Protein AF-A0A6V7HKG0-F1 (afdb_monomer_lite)

pLDDT: mean 72.94, std 8.59, range [35.38, 83.38]

Foldseek 3Di:
DPQLQVVLLVLVVVLVVQVVCCCVPAVVVVHPPCVRNVVSCVSNVVLCVVVVVLVVVLVVLCVVCCVPAVVVVHDDCVVSVVSVVVSVSSRD

InterPro domains:
  IPR007918 Mitochondrial distribution/morphology family 35/apoptosis [PF05254] (2-49)
  IPR007918 Mitochondrial distribution/morphology family 35/apoptosis [PF05254] (50-91)
  IPR007918 Mitochondrial distribution/morphology family 35/apoptosis [PTHR46403] (1-49)

Secondary structure (DSSP, 8-state):
---HHHHHHHHHHHHHHHHHHHHHHTGGGT---GGGTHHHHHHHHHHHHHTHHHHHHHHHHHHHHHHHTGGGT----HHHHHHHHHHHHHH-

Structure (mmCIF, N/CA/C/O backbone):
data_AF-A0A6V7HKG0-F1
#
_entry.id   AF-A0A6V7HKG0-F1
#
loop_
_atom_site.group_PDB
_atom_site.id
_atom_site.type_symbol
_atom_site.label_atom_id
_atom_site.label_alt_id
_atom_site.label_comp_id
_atom_site.label_asym_id
_atom_site.label_entity_id
_atom_site.label_seq_id
_atom_site.pdbx_PDB_ins_code
_atom_site.Cartn_x
_atom_site.Cartn_y
_atom_site.Cartn_z
_atom_site.occupancy
_atom_site.B_iso_or_equiv
_atom_site.auth_seq_id
_atom_site.auth_comp_id
_atom_site.auth_asym_id
_atom_site.auth_atom_id
_atom_site.pdbx_PDB_model_num
ATOM 1 N N . MET A 1 1 ? 22.352 -0.191 14.920 1.00 35.38 1 MET A N 1
ATOM 2 C CA . MET A 1 1 ? 21.788 0.422 13.701 1.00 35.38 1 MET A CA 1
ATOM 3 C C . MET A 1 1 ? 20.360 -0.072 13.616 1.00 35.38 1 MET A C 1
ATOM 5 O O . MET A 1 1 ? 20.181 -1.242 13.333 1.00 35.38 1 MET A O 1
ATOM 9 N N . ASN A 1 2 ? 19.377 0.742 14.005 1.00 38.75 2 ASN A N 1
ATOM 10 C CA . ASN A 1 2 ? 17.975 0.330 13.923 1.00 38.75 2 ASN A CA 1
ATOM 11 C C . ASN A 1 2 ? 17.505 0.627 12.507 1.00 38.75 2 ASN A C 1
ATOM 13 O O . ASN A 1 2 ? 17.364 1.793 12.130 1.00 38.75 2 ASN A O 1
ATOM 17 N N . SER A 1 3 ? 17.378 -0.425 11.709 1.00 45.62 3 SER A N 1
ATOM 18 C CA . SER A 1 3 ? 16.896 -0.333 10.343 1.00 45.62 3 SER A CA 1
ATOM 19 C C . SER A 1 3 ? 15.478 0.218 10.380 1.00 45.62 3 SER A C 1
ATOM 21 O O . SER A 1 3 ? 14.586 -0.383 10.968 1.00 45.62 3 SER A O 1
ATOM 23 N N . ILE A 1 4 ? 15.275 1.384 9.767 1.00 56.50 4 ILE A N 1
ATOM 24 C CA . ILE A 1 4 ? 13.945 1.983 9.580 1.00 56.50 4 ILE A CA 1
ATOM 25 C C . ILE A 1 4 ? 12.994 0.929 8.979 1.00 56.50 4 ILE A C 1
ATOM 27 O O . ILE A 1 4 ? 11.872 0.784 9.451 1.00 56.50 4 ILE A O 1
ATOM 31 N N . ALA A 1 5 ? 13.527 0.111 8.067 1.00 57.72 5 ALA A N 1
ATOM 32 C CA . ALA A 1 5 ? 12.964 -1.130 7.544 1.00 57.72 5 ALA A CA 1
ATOM 33 C C . ALA A 1 5 ? 12.324 -2.055 8.606 1.00 57.72 5 ALA A C 1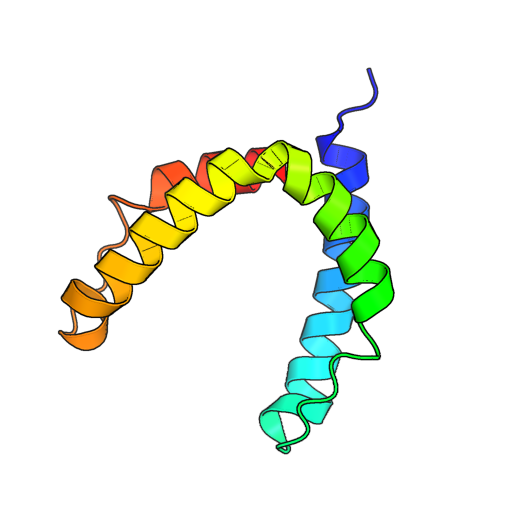
ATOM 35 O O . ALA A 1 5 ? 11.145 -2.371 8.501 1.00 57.72 5 ALA A O 1
ATOM 36 N N . GLU A 1 6 ? 13.011 -2.410 9.701 1.00 63.38 6 GLU A N 1
ATOM 37 C CA . GLU A 1 6 ? 12.457 -3.314 10.729 1.00 63.38 6 GLU A CA 1
ATOM 38 C C . GLU A 1 6 ? 11.225 -2.729 11.434 1.00 63.38 6 GLU A C 1
ATOM 40 O O . GLU A 1 6 ? 10.223 -3.421 11.640 1.00 63.38 6 GLU A O 1
ATOM 45 N N . THR A 1 7 ? 11.268 -1.437 11.766 1.00 66.25 7 THR A N 1
ATOM 46 C CA . THR A 1 7 ? 10.142 -0.734 12.398 1.00 66.25 7 THR A CA 1
ATOM 47 C C . THR A 1 7 ? 8.943 -0.663 11.452 1.00 66.25 7 THR A C 1
ATOM 49 O O . THR A 1 7 ? 7.797 -0.847 11.864 1.00 66.25 7 THR A O 1
ATOM 52 N N . CYS A 1 8 ? 9.194 -0.434 10.165 1.00 73.44 8 CYS A N 1
ATOM 53 C CA . CYS A 1 8 ? 8.156 -0.336 9.146 1.00 73.44 8 CYS A CA 1
ATOM 54 C C . CYS A 1 8 ? 7.583 -1.693 8.747 1.00 73.44 8 CYS A C 1
ATOM 56 O O . CYS A 1 8 ? 6.376 -1.793 8.533 1.00 73.44 8 CYS A O 1
ATOM 58 N N . ASN A 1 9 ? 8.405 -2.741 8.730 1.00 72.56 9 ASN A N 1
ATOM 59 C CA . ASN A 1 9 ? 7.991 -4.115 8.476 1.00 72.56 9 ASN A CA 1
ATOM 60 C C . ASN A 1 9 ? 7.037 -4.610 9.568 1.00 72.56 9 ASN A C 1
ATOM 62 O O . ASN A 1 9 ? 5.999 -5.206 9.270 1.00 72.56 9 ASN A O 1
ATOM 66 N N . ASN A 1 10 ? 7.334 -4.298 10.833 1.00 78.06 10 ASN A N 1
ATOM 67 C CA . ASN A 1 10 ? 6.459 -4.646 11.948 1.00 78.06 10 ASN A CA 1
ATOM 68 C C . ASN A 1 10 ? 5.085 -3.960 11.827 1.00 78.06 10 ASN A C 1
ATOM 70 O O . ASN A 1 10 ? 4.056 -4.635 11.848 1.00 78.06 10 ASN A O 1
ATOM 74 N N . LEU A 1 11 ? 5.069 -2.646 11.565 1.00 79.25 11 LEU A N 1
ATOM 75 C CA . LEU A 1 11 ? 3.836 -1.882 11.329 1.00 79.25 11 LEU A CA 1
ATOM 76 C C . LEU A 1 11 ? 3.075 -2.360 10.084 1.00 79.25 11 LEU A C 1
ATOM 78 O O . LEU A 1 11 ? 1.843 -2.410 10.088 1.00 79.25 11 LEU A O 1
ATOM 82 N N . LYS A 1 12 ? 3.795 -2.748 9.023 1.00 76.12 12 LYS A N 1
ATOM 83 C CA . LYS A 1 12 ? 3.205 -3.336 7.820 1.00 76.12 12 LYS A CA 1
ATOM 84 C C . LYS A 1 12 ? 2.522 -4.652 8.144 1.00 76.12 12 LYS A C 1
ATOM 86 O O . LYS A 1 12 ? 1.398 -4.831 7.703 1.00 76.12 12 LYS A O 1
ATOM 91 N N . ARG A 1 13 ? 3.160 -5.563 8.883 1.00 79.25 13 ARG A N 1
ATOM 92 C CA . ARG A 1 13 ? 2.571 -6.862 9.257 1.00 79.25 13 ARG A CA 1
ATOM 93 C C . ARG A 1 13 ? 1.257 -6.698 10.013 1.00 79.25 13 ARG A C 1
ATOM 95 O O . ARG A 1 13 ? 0.284 -7.361 9.661 1.00 79.25 13 ARG A O 1
ATOM 102 N N . GLU A 1 14 ? 1.233 -5.799 10.990 1.00 82.81 14 GLU A N 1
ATOM 103 C CA . GLU A 1 14 ? 0.033 -5.469 11.769 1.00 82.81 14 GLU A CA 1
ATOM 104 C C . GLU A 1 14 ? -1.087 -4.935 10.855 1.00 82.81 14 GLU A C 1
ATOM 106 O O . GLU A 1 14 ? -2.228 -5.402 10.903 1.00 82.81 14 GLU A O 1
ATOM 111 N N . TYR A 1 15 ? -0.750 -4.014 9.944 1.00 82.06 15 TYR A N 1
ATOM 112 C CA . TYR A 1 15 ? -1.697 -3.480 8.963 1.00 82.06 15 TYR A CA 1
ATOM 113 C C . TYR A 1 15 ? -2.183 -4.537 7.955 1.00 82.06 15 TYR A C 1
ATOM 115 O O . TYR A 1 15 ? -3.379 -4.621 7.703 1.00 82.06 15 TYR A O 1
ATOM 123 N N . ASP A 1 16 ? -1.293 -5.361 7.395 1.00 78.75 16 ASP A N 1
ATOM 124 C CA . ASP A 1 16 ? -1.604 -6.401 6.400 1.00 78.75 16 ASP A CA 1
ATOM 125 C C . ASP A 1 16 ? -2.545 -7.462 6.997 1.00 78.75 16 ASP A C 1
ATOM 127 O O . ASP A 1 16 ? -3.470 -7.929 6.330 1.00 78.75 16 ASP A O 1
ATOM 131 N N . GLY A 1 17 ? -2.342 -7.817 8.273 1.00 82.19 17 GLY A N 1
ATOM 132 C CA . GLY A 1 17 ? -3.235 -8.698 9.025 1.00 82.19 17 GLY A CA 1
ATOM 133 C C . GLY A 1 17 ? -4.634 -8.102 9.184 1.00 82.19 17 GLY A C 1
ATOM 134 O O . GLY A 1 17 ? -5.62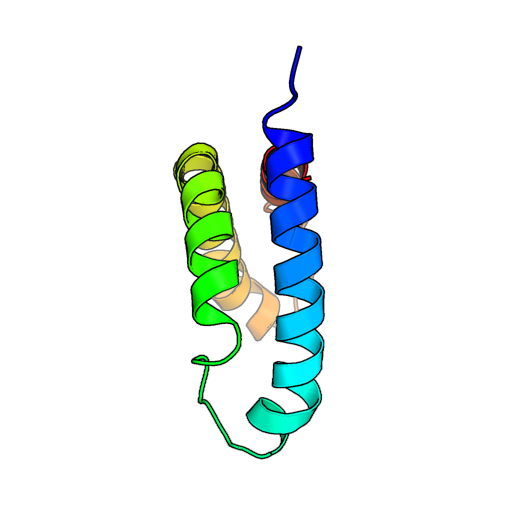4 -8.764 8.866 1.00 82.19 17 GLY A O 1
ATOM 135 N N . CYS A 1 18 ? -4.715 -6.834 9.595 1.00 83.31 18 CYS A N 1
ATOM 136 C CA . CYS A 1 18 ? -5.981 -6.110 9.715 1.00 83.31 18 CYS A CA 1
ATOM 137 C C . CYS A 1 18 ? -6.693 -5.969 8.359 1.00 83.31 18 CYS A C 1
ATOM 139 O O . CYS A 1 18 ? -7.878 -6.278 8.241 1.00 83.31 18 CYS A O 1
ATOM 141 N N . PHE A 1 19 ? -5.960 -5.577 7.313 1.00 78.75 19 PHE A N 1
ATOM 142 C CA . PHE A 1 19 ? -6.491 -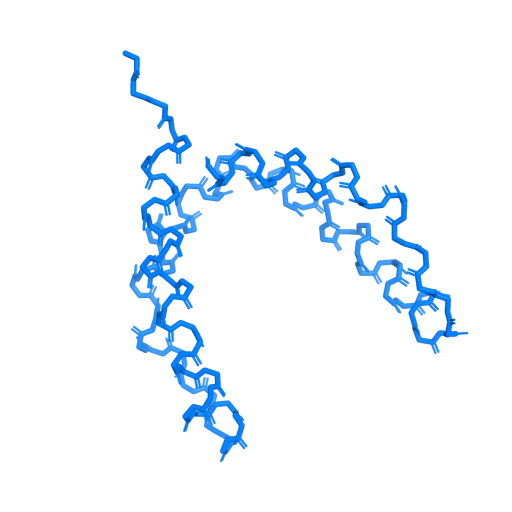5.366 5.969 1.00 78.75 19 PHE A CA 1
ATOM 143 C C . PHE A 1 19 ? -7.037 -6.654 5.357 1.00 78.75 19 PHE A C 1
ATOM 145 O O . PHE A 1 19 ? -8.109 -6.627 4.767 1.00 78.75 19 PHE A O 1
ATOM 152 N N . LYS A 1 20 ? -6.360 -7.798 5.515 1.00 79.31 20 LYS A N 1
ATOM 153 C CA . LYS A 1 20 ? -6.864 -9.095 5.020 1.00 79.31 20 LYS A CA 1
ATOM 154 C C . LYS A 1 20 ? -8.190 -9.482 5.663 1.00 79.31 20 LYS A C 1
ATOM 156 O O . LYS A 1 20 ? -9.084 -9.988 4.980 1.00 79.31 20 LYS A O 1
ATOM 161 N N . L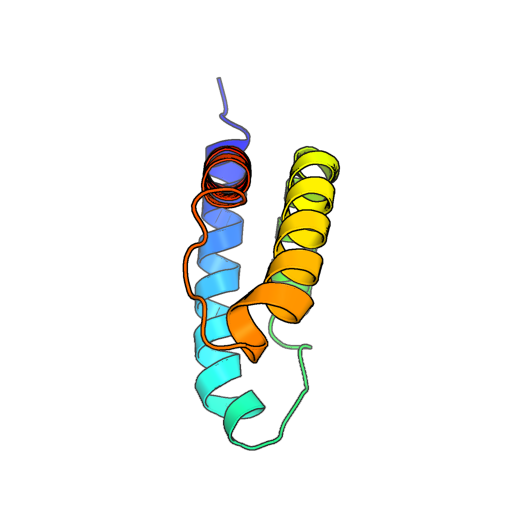EU A 1 21 ? -8.307 -9.241 6.966 1.00 82.44 21 LEU A N 1
ATOM 162 C CA . LEU A 1 21 ? -9.508 -9.548 7.729 1.00 82.44 21 LEU A CA 1
ATOM 163 C C . LEU A 1 21 ? -10.648 -8.611 7.318 1.00 82.44 21 LEU A C 1
ATOM 165 O O . LEU A 1 21 ? -11.721 -9.080 6.954 1.00 82.44 21 LEU A O 1
ATOM 169 N N . TRP A 1 22 ? -10.376 -7.309 7.236 1.00 82.44 22 TRP A N 1
ATOM 170 C CA . TRP A 1 22 ? -11.313 -6.311 6.723 1.00 82.44 22 TRP A CA 1
ATOM 171 C C . TRP A 1 22 ? -11.750 -6.592 5.277 1.00 82.44 22 TRP A C 1
ATOM 173 O O . TRP A 1 22 ? -12.939 -6.578 4.973 1.00 82.44 22 TRP A O 1
ATOM 183 N N . PHE A 1 23 ? -10.816 -6.917 4.386 1.00 73.38 23 PHE A N 1
ATOM 184 C CA . PHE A 1 23 ? -11.104 -7.203 2.983 1.00 73.38 23 PHE A CA 1
ATOM 185 C C . PHE A 1 23 ? -12.060 -8.394 2.851 1.00 73.38 23 PHE A C 1
ATOM 187 O O . PHE A 1 23 ? -13.048 -8.327 2.122 1.00 73.38 23 PHE A O 1
ATOM 194 N N . SER A 1 24 ? -11.809 -9.456 3.619 1.00 79.75 24 SER A N 1
ATOM 195 C CA . SER A 1 24 ? -12.619 -10.677 3.591 1.00 79.75 24 SER A CA 1
ATOM 196 C C . SER A 1 24 ? -13.993 -10.493 4.245 1.00 79.75 24 SER A C 1
ATOM 198 O O . SER A 1 24 ? -14.993 -11.025 3.765 1.00 79.75 24 SER A O 1
ATOM 200 N N . GLU A 1 25 ? -14.058 -9.746 5.347 1.00 79.88 25 GLU A N 1
ATOM 201 C CA . GLU A 1 25 ? -15.250 -9.655 6.197 1.00 79.88 25 GLU A CA 1
ATOM 202 C C . GLU A 1 25 ? -16.152 -8.460 5.887 1.00 79.88 25 GLU A C 1
ATOM 204 O O . GLU A 1 25 ? -17.349 -8.530 6.173 1.00 79.88 25 GLU A O 1
ATOM 209 N N . LYS A 1 26 ? -15.596 -7.373 5.346 1.00 76.12 26 LYS A N 1
ATOM 210 C CA . LYS A 1 26 ? -16.270 -6.084 5.143 1.00 76.12 26 LYS A CA 1
ATOM 211 C C . LYS A 1 26 ? -16.363 -5.739 3.666 1.00 76.12 26 LYS A C 1
ATOM 213 O O . LYS A 1 26 ? -17.466 -5.726 3.122 1.00 76.12 26 LYS A O 1
ATOM 218 N N . PHE A 1 27 ? -15.218 -5.575 3.001 1.00 71.25 27 PHE A N 1
ATOM 219 C CA . PHE A 1 27 ? -15.159 -5.116 1.611 1.00 71.25 27 PHE A CA 1
ATOM 220 C C . PHE A 1 27 ? -15.925 -6.046 0.661 1.00 71.25 27 PHE A C 1
ATOM 222 O O . PHE A 1 27 ? -16.779 -5.591 -0.097 1.00 71.25 27 PHE A O 1
ATOM 229 N N . LEU A 1 28 ? -15.707 -7.364 0.764 1.00 76.38 28 LEU A N 1
ATOM 230 C CA . LEU A 1 28 ? -16.453 -8.356 -0.024 1.00 76.38 28 LEU A CA 1
ATOM 231 C C . LEU A 1 28 ? -17.956 -8.401 0.298 1.00 76.38 28 LEU A C 1
ATOM 233 O O . LEU A 1 28 ? -18.741 -8.858 -0.530 1.00 76.38 28 LEU A O 1
ATOM 237 N N . LYS A 1 29 ? -18.370 -7.923 1.476 1.00 82.25 29 LYS A N 1
ATOM 238 C CA . LYS A 1 29 ? -19.778 -7.835 1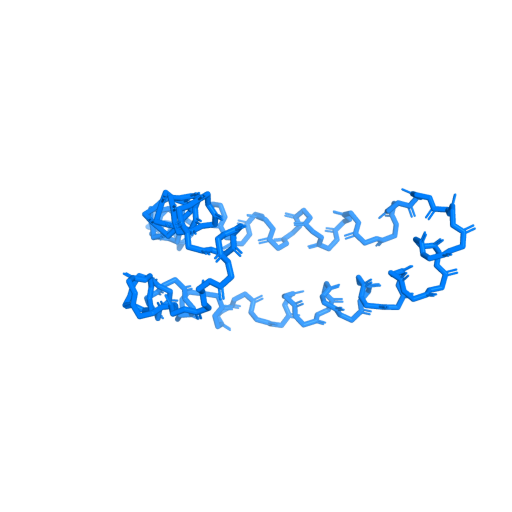.895 1.00 82.25 29 LYS A CA 1
ATOM 239 C C . LYS A 1 29 ? -20.400 -6.458 1.597 1.00 82.25 29 LYS A C 1
ATOM 241 O O . LYS A 1 29 ? -21.559 -6.242 1.936 1.00 82.25 29 LYS A O 1
ATOM 246 N N . GLY A 1 30 ? -19.659 -5.552 0.946 1.00 78.06 30 GLY A N 1
ATOM 247 C CA . GLY A 1 30 ? -20.111 -4.207 0.569 1.00 78.06 30 GLY A CA 1
ATOM 248 C C . GLY A 1 30 ? -19.924 -3.131 1.644 1.00 78.06 30 GLY A C 1
ATOM 249 O O . GLY A 1 30 ? -20.387 -2.008 1.460 1.00 78.06 30 GLY A O 1
ATOM 250 N N . ASP A 1 31 ? -19.247 -3.449 2.748 1.00 72.69 31 ASP A N 1
ATOM 251 C CA . ASP A 1 31 ? -18.966 -2.525 3.848 1.00 72.69 31 ASP A CA 1
ATOM 252 C C . ASP A 1 31 ? -17.574 -1.898 3.652 1.00 72.69 31 ASP A C 1
ATOM 254 O O . ASP A 1 31 ? -16.561 -2.598 3.633 1.00 72.69 31 ASP A O 1
ATOM 258 N N . LEU A 1 32 ? -17.522 -0.575 3.462 1.00 70.12 32 LEU A N 1
ATOM 259 C CA . LEU A 1 32 ? -16.297 0.182 3.145 1.00 70.12 32 LEU A CA 1
ATOM 260 C C . LEU A 1 32 ? -15.662 0.853 4.378 1.00 70.12 32 LEU A C 1
ATOM 262 O O . LEU A 1 32 ? -14.826 1.744 4.239 1.00 70.12 32 LEU A O 1
ATOM 266 N N . ASP A 1 33 ? -16.072 0.462 5.583 1.00 74.12 33 ASP A N 1
ATOM 267 C CA . ASP A 1 33 ? -15.633 1.099 6.824 1.00 74.12 33 ASP A CA 1
ATOM 268 C C . ASP A 1 33 ? -14.175 0.739 7.167 1.00 74.12 33 ASP A C 1
ATOM 270 O O . ASP A 1 33 ? -13.903 -0.309 7.747 1.00 74.12 33 ASP A O 1
ATOM 274 N N . ASP A 1 34 ? -13.219 1.597 6.798 1.00 66.50 34 ASP A N 1
ATOM 275 C CA . ASP A 1 34 ? -11.770 1.418 7.044 1.00 66.50 34 ASP A CA 1
ATOM 276 C C . ASP A 1 34 ? -11.343 1.736 8.500 1.00 66.50 34 ASP A C 1
ATOM 278 O O . ASP A 1 34 ? -10.180 1.583 8.890 1.00 66.50 34 ASP A O 1
ATOM 282 N N . SER A 1 35 ? -12.289 2.136 9.355 1.00 72.81 35 SER A N 1
ATOM 283 C CA . SER A 1 35 ? -12.055 2.580 10.737 1.00 72.81 35 SER A CA 1
ATOM 284 C C . SER A 1 35 ? -11.220 1.600 11.566 1.00 72.81 35 SER A C 1
ATOM 286 O O . SER A 1 35 ? -10.426 2.016 12.413 1.00 72.81 35 SER A O 1
ATOM 288 N N . MET A 1 36 ? -11.360 0.296 11.300 1.00 73.00 36 MET A N 1
ATOM 289 C CA . MET A 1 36 ? -10.647 -0.766 12.016 1.00 73.00 36 MET A CA 1
ATOM 290 C C . MET A 1 36 ? -9.129 -0.726 11.819 1.00 73.00 36 MET A C 1
ATOM 292 O O . MET A 1 36 ? -8.377 -0.962 12.766 1.00 73.00 36 MET A O 1
ATOM 296 N N . CYS A 1 37 ? -8.664 -0.402 10.612 1.00 78.31 37 CYS A N 1
ATOM 297 C CA . CYS A 1 37 ? -7.241 -0.440 10.276 1.00 78.31 37 CYS A CA 1
ATOM 298 C C . CYS A 1 37 ? -6.602 0.953 10.229 1.00 78.31 37 CYS A C 1
ATOM 300 O O . CYS A 1 37 ? -5.376 1.062 10.184 1.00 78.31 37 CYS A O 1
ATOM 302 N N . SER A 1 38 ? -7.399 2.018 10.335 1.00 74.75 38 SER A N 1
ATOM 303 C CA . SER A 1 38 ? -6.962 3.414 10.229 1.00 74.75 38 SER A CA 1
ATOM 304 C C . SER A 1 38 ? -5.832 3.823 11.192 1.00 74.75 38 SER A C 1
ATOM 306 O O . SER A 1 38 ? -4.971 4.625 10.824 1.00 74.75 38 SER A O 1
ATOM 308 N N . ASN A 1 39 ? -5.771 3.279 12.414 1.00 79.06 39 ASN A N 1
ATOM 309 C CA . ASN A 1 39 ? -4.714 3.642 13.374 1.00 79.06 39 ASN A CA 1
ATOM 310 C C . ASN A 1 39 ? -3.361 2.983 13.035 1.00 79.06 39 ASN A C 1
ATOM 312 O O . ASN A 1 39 ? -2.325 3.649 13.026 1.00 79.06 39 ASN A O 1
ATOM 316 N N . HIS A 1 40 ? -3.385 1.699 12.663 1.00 76.38 40 HIS A N 1
ATOM 317 C CA . HIS A 1 40 ? -2.217 0.970 12.154 1.00 76.38 40 HIS A CA 1
ATOM 318 C C . HIS A 1 40 ? -1.743 1.566 10.825 1.00 76.38 40 HIS A C 1
ATOM 320 O O . HIS A 1 40 ? -0.547 1.775 10.619 1.00 76.38 40 HIS A O 1
ATOM 326 N N . PHE A 1 41 ? -2.693 1.941 9.963 1.00 74.94 41 PHE A N 1
ATOM 327 C CA . PHE A 1 41 ? -2.418 2.626 8.711 1.00 74.94 41 PHE A CA 1
ATOM 328 C C . PHE A 1 41 ? -1.744 3.979 8.932 1.00 74.94 41 PHE A C 1
ATOM 330 O O . PHE A 1 41 ? -0.815 4.289 8.204 1.00 74.94 41 PHE A O 1
ATOM 337 N N . LYS A 1 42 ? -2.130 4.780 9.935 1.00 78.56 42 LYS A N 1
ATOM 338 C CA . LYS A 1 42 ? -1.464 6.066 10.227 1.00 78.56 42 LYS A CA 1
ATOM 339 C C . LYS A 1 42 ? 0.013 5.904 10.581 1.00 78.56 42 LYS A C 1
ATOM 341 O O . LYS A 1 42 ? 0.841 6.628 10.028 1.00 78.56 42 LYS A O 1
ATOM 346 N N . LEU A 1 43 ? 0.334 4.961 11.466 1.00 77.50 43 LEU A N 1
ATOM 347 C CA . LEU A 1 43 ? 1.712 4.688 11.891 1.00 77.50 43 LEU A CA 1
ATOM 348 C C . LEU A 1 43 ? 2.549 4.156 10.724 1.00 77.50 43 LEU A C 1
ATOM 350 O O . LEU A 1 43 ? 3.638 4.657 10.441 1.00 77.50 43 LEU A O 1
ATOM 354 N N . TYR A 1 44 ? 1.994 3.202 9.980 1.00 74.81 44 TYR A N 1
ATOM 355 C CA . TYR A 1 44 ? 2.598 2.694 8.755 1.00 74.81 44 TYR A CA 1
ATOM 356 C C . TYR A 1 44 ? 2.766 3.796 7.695 1.00 74.81 44 TYR A C 1
ATOM 358 O O . TYR A 1 44 ? 3.819 3.910 7.075 1.00 74.81 44 TYR A O 1
ATOM 366 N N . ASN A 1 45 ? 1.779 4.678 7.535 1.00 71.81 45 ASN A N 1
ATOM 367 C CA . ASN A 1 45 ? 1.802 5.800 6.599 1.00 71.81 45 ASN A CA 1
ATOM 368 C C . ASN A 1 45 ? 2.851 6.855 6.975 1.00 71.81 45 ASN A C 1
ATOM 370 O O . ASN A 1 45 ? 3.424 7.479 6.088 1.00 71.81 45 ASN A O 1
ATOM 374 N N . GLN A 1 46 ? 3.139 7.054 8.262 1.00 75.00 46 GLN A N 1
ATOM 375 C CA . GLN A 1 46 ? 4.260 7.894 8.693 1.00 75.00 46 GLN A CA 1
ATOM 376 C C . GLN A 1 46 ? 5.608 7.305 8.288 1.00 75.00 46 GLN A C 1
ATOM 378 O O . GLN A 1 46 ? 6.481 8.059 7.867 1.00 75.00 46 GLN A O 1
ATOM 383 N N . CYS A 1 47 ? 5.773 5.983 8.335 1.00 73.69 47 CYS A N 1
ATOM 384 C CA . CYS A 1 47 ? 6.955 5.373 7.737 1.00 73.69 47 CYS A CA 1
ATOM 385 C C . CYS A 1 47 ? 6.947 5.514 6.209 1.00 73.69 47 CYS A C 1
ATOM 387 O O . CYS A 1 47 ? 7.927 5.951 5.608 1.00 73.69 47 CYS A O 1
ATOM 389 N N . LEU A 1 48 ? 5.813 5.223 5.570 1.00 69.06 48 LEU A N 1
ATOM 390 C CA . LEU A 1 48 ? 5.670 5.375 4.128 1.00 69.06 48 LEU A CA 1
ATOM 391 C C . LEU A 1 48 ? 5.909 6.805 3.663 1.00 69.06 48 LEU A C 1
ATOM 393 O O . LEU A 1 48 ? 6.298 6.960 2.519 1.00 69.06 48 LEU A O 1
ATOM 397 N N . GLN A 1 49 ? 5.696 7.830 4.496 1.00 70.50 49 GLN A N 1
ATOM 398 C CA . GLN A 1 49 ? 6.037 9.220 4.182 1.00 70.50 49 GLN A CA 1
ATOM 399 C C . GLN A 1 49 ? 7.527 9.372 3.847 1.00 70.50 49 GLN A C 1
ATOM 401 O O . GLN A 1 49 ? 7.853 10.092 2.907 1.00 70.50 49 GLN A O 1
ATOM 406 N N . ALA A 1 50 ? 8.411 8.627 4.517 1.00 69.69 50 ALA A N 1
ATOM 407 C CA . ALA A 1 50 ? 9.831 8.570 4.170 1.00 69.69 50 ALA A CA 1
ATOM 408 C C . ALA A 1 50 ? 10.072 7.850 2.828 1.00 69.69 50 ALA A C 1
ATOM 410 O O . ALA A 1 50 ? 10.926 8.254 2.047 1.00 69.69 50 ALA A O 1
ATOM 411 N N . CYS A 1 51 ? 9.257 6.841 2.509 1.00 72.19 51 CYS A N 1
ATOM 412 C CA . CYS A 1 51 ? 9.271 6.122 1.228 1.00 72.19 51 CYS A CA 1
ATOM 413 C C . CYS A 1 51 ? 8.316 6.723 0.173 1.00 72.19 51 CYS A C 1
ATOM 415 O O . CYS A 1 51 ? 8.055 6.106 -0.863 1.00 72.19 51 CYS A O 1
ATOM 417 N N . LYS A 1 52 ? 7.732 7.904 0.417 1.00 73.25 52 LYS A N 1
ATOM 418 C CA . LYS A 1 52 ? 6.563 8.398 -0.334 1.00 73.25 52 LYS A CA 1
ATOM 419 C C . LYS A 1 52 ? 6.929 8.877 -1.714 1.00 73.25 52 LYS A C 1
ATOM 421 O O . LYS A 1 52 ? 6.129 8.762 -2.637 1.00 73.25 52 LYS A O 1
ATOM 426 N N . GLU A 1 53 ? 8.145 9.378 -1.865 1.00 75.94 53 GLU A N 1
ATOM 427 C CA . GLU A 1 53 ? 8.701 9.711 -3.169 1.00 75.94 53 GLU A CA 1
ATOM 428 C C . GLU A 1 53 ? 8.815 8.462 -4.051 1.00 75.94 53 GLU A C 1
ATOM 430 O O . GLU A 1 53 ? 8.425 8.494 -5.219 1.00 75.94 53 GLU A O 1
ATOM 435 N N . LEU A 1 54 ? 9.259 7.336 -3.478 1.00 73.94 54 LEU A N 1
ATOM 436 C CA . LEU A 1 54 ? 9.316 6.044 -4.166 1.00 73.94 54 LEU A CA 1
ATOM 437 C C . LEU A 1 54 ? 7.909 5.528 -4.482 1.00 73.94 54 LEU A C 1
ATOM 439 O O . LEU A 1 54 ? 7.641 5.151 -5.623 1.00 73.94 54 LEU A O 1
ATOM 443 N N . LYS A 1 55 ? 6.984 5.605 -3.515 1.00 73.50 55 LYS A N 1
ATOM 444 C CA . LYS A 1 55 ? 5.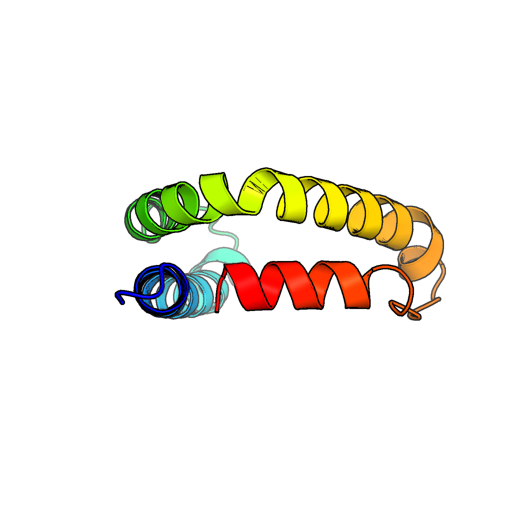575 5.242 -3.717 1.00 73.50 55 LYS A CA 1
ATOM 445 C C . LYS A 1 55 ? 4.932 6.065 -4.827 1.00 73.50 55 LYS A C 1
ATOM 447 O O . LYS A 1 55 ? 4.275 5.498 -5.678 1.00 73.50 55 LYS A O 1
ATOM 452 N N . THR A 1 56 ? 5.150 7.377 -4.863 1.00 79.00 56 THR A N 1
ATOM 453 C CA . THR A 1 56 ? 4.568 8.267 -5.883 1.00 79.00 56 THR A CA 1
ATOM 454 C C . THR A 1 56 ? 5.071 7.916 -7.282 1.00 79.00 56 THR A C 1
ATOM 456 O O . THR A 1 56 ? 4.298 7.932 -8.241 1.00 79.00 56 THR A O 1
ATOM 459 N N . LYS A 1 57 ? 6.358 7.563 -7.411 1.00 80.12 57 LYS A N 1
ATOM 460 C CA . LYS A 1 57 ? 6.930 7.078 -8.675 1.00 80.12 57 LYS A CA 1
ATOM 461 C C . LYS A 1 57 ? 6.307 5.745 -9.096 1.00 80.12 57 LYS A C 1
ATOM 463 O O . LYS A 1 57 ? 5.924 5.608 -10.255 1.00 80.12 57 LYS A O 1
ATOM 468 N N . TYR A 1 58 ? 6.152 4.808 -8.160 1.00 80.88 58 TYR A N 1
ATOM 469 C CA . TYR A 1 58 ? 5.492 3.527 -8.412 1.00 80.88 58 TYR A CA 1
ATOM 470 C C . TYR A 1 58 ? 4.007 3.695 -8.773 1.00 80.88 58 TYR A C 1
ATOM 472 O O . TYR A 1 58 ? 3.591 3.204 -9.811 1.00 80.88 58 TYR A O 1
ATOM 480 N N . ASP A 1 59 ? 3.224 4.441 -7.990 1.00 77.12 59 ASP A N 1
ATOM 481 C CA . ASP A 1 59 ? 1.796 4.697 -8.229 1.00 77.12 59 ASP A CA 1
ATOM 482 C C . ASP A 1 59 ? 1.562 5.358 -9.596 1.00 77.12 59 ASP A C 1
ATOM 484 O O . ASP A 1 59 ? 0.613 5.020 -10.298 1.00 77.12 59 ASP A O 1
ATOM 488 N N . ARG A 1 60 ? 2.440 6.275 -10.024 1.00 82.56 60 ARG A N 1
ATOM 489 C CA . ARG A 1 60 ? 2.363 6.861 -11.371 1.00 82.56 60 ARG A CA 1
ATOM 490 C C . ARG A 1 60 ? 2.614 5.813 -12.459 1.00 82.56 60 ARG A C 1
ATOM 492 O O . ARG A 1 60 ? 1.871 5.780 -13.436 1.00 82.56 60 ARG A O 1
ATOM 499 N N . CYS A 1 61 ? 3.634 4.972 -12.283 1.00 83.38 61 CYS A N 1
ATOM 500 C CA . CYS A 1 61 ? 3.950 3.878 -13.205 1.00 83.38 61 CYS A CA 1
ATOM 501 C C . CYS A 1 61 ? 2.785 2.882 -13.291 1.00 83.38 61 CYS A C 1
ATOM 503 O O . CYS A 1 61 ? 2.289 2.599 -14.379 1.00 83.38 61 CYS A O 1
ATOM 505 N N . PHE A 1 62 ? 2.284 2.440 -12.135 1.00 80.06 62 PHE A N 1
ATOM 506 C CA . PHE A 1 62 ? 1.186 1.493 -12.011 1.00 80.06 62 PHE A CA 1
ATOM 507 C C . PHE A 1 62 ? -0.112 2.033 -12.607 1.00 80.06 62 PHE A C 1
ATOM 509 O O . PHE A 1 62 ? -0.745 1.328 -13.377 1.00 80.06 62 PHE A O 1
ATOM 516 N N . ASN A 1 63 ? -0.506 3.279 -12.324 1.00 78.31 63 ASN A N 1
ATOM 517 C CA . ASN A 1 63 ? -1.737 3.849 -12.884 1.00 78.31 63 ASN A CA 1
ATOM 518 C C . ASN A 1 63 ? -1.679 3.978 -14.414 1.00 78.31 63 ASN A C 1
ATOM 520 O O . ASN A 1 63 ? -2.673 3.702 -15.093 1.00 78.31 63 ASN A O 1
ATOM 524 N N . ASN A 1 64 ? -0.518 4.354 -14.964 1.00 80.25 64 ASN A N 1
ATOM 525 C CA . ASN A 1 64 ? -0.327 4.402 -16.413 1.00 80.25 64 ASN A CA 1
ATOM 526 C C . ASN A 1 64 ? -0.390 2.996 -17.020 1.00 80.25 64 ASN A C 1
ATOM 528 O O . ASN A 1 64 ? -1.137 2.744 -17.962 1.00 80.25 64 ASN A O 1
ATOM 532 N N . TRP A 1 65 ? 0.337 2.051 -16.428 1.00 82.44 65 TRP A N 1
ATOM 533 C CA . TRP A 1 65 ? 0.344 0.658 -16.855 1.00 82.44 65 TRP A CA 1
ATOM 534 C C . TRP A 1 65 ? -1.040 -0.000 -16.752 1.00 82.44 65 TRP A C 1
ATOM 536 O O . TRP A 1 65 ? -1.483 -0.666 -17.685 1.00 82.44 65 TRP A O 1
ATOM 546 N N . PHE A 1 66 ? -1.765 0.231 -15.659 1.00 73.81 66 PHE A N 1
ATOM 547 C CA . PHE A 1 66 ? -3.103 -0.305 -15.430 1.00 73.81 66 PHE A CA 1
ATOM 548 C C . PHE A 1 66 ? -4.066 0.166 -16.524 1.00 73.81 66 PHE A C 1
ATOM 550 O O . PHE A 1 66 ? -4.786 -0.638 -17.117 1.00 73.81 66 PHE A O 1
ATOM 557 N N . SER A 1 67 ? -4.008 1.457 -16.856 1.00 74.62 67 SER A N 1
ATOM 558 C CA . SER A 1 67 ? -4.871 2.067 -17.868 1.00 74.62 67 SER A CA 1
ATOM 559 C C . SER A 1 67 ? -4.521 1.628 -19.295 1.00 74.62 67 SER A C 1
ATOM 561 O O . SER A 1 67 ? -5.415 1.391 -20.107 1.00 74.62 67 SER A O 1
ATOM 563 N N . GLU A 1 68 ? -3.232 1.511 -19.622 1.00 75.31 68 GLU A N 1
ATOM 564 C CA . GLU A 1 68 ? -2.779 1.294 -21.003 1.00 75.31 68 GLU A CA 1
ATOM 565 C C . GLU A 1 68 ? -2.490 -0.167 -21.364 1.00 75.31 68 GLU A C 1
ATOM 567 O O . GLU A 1 68 ? -2.567 -0.532 -22.540 1.00 75.31 68 GLU A O 1
ATOM 572 N N . LYS A 1 69 ? -2.131 -1.002 -20.387 1.00 75.69 69 LYS A N 1
ATOM 573 C CA . LYS A 1 69 ? -1.677 -2.386 -20.592 1.00 75.69 69 LYS A CA 1
ATOM 574 C C . LYS A 1 69 ? -2.657 -3.375 -19.982 1.00 75.69 69 LYS A C 1
ATOM 576 O O . LYS A 1 69 ? -3.240 -4.166 -20.723 1.00 75.69 69 LYS A O 1
ATOM 581 N N . PHE A 1 70 ? -2.905 -3.279 -18.675 1.00 69.19 70 PHE A N 1
ATOM 582 C CA . PHE A 1 70 ? -3.724 -4.253 -17.947 1.00 69.19 70 PHE A CA 1
ATOM 583 C C . PHE A 1 70 ? -5.158 -4.318 -18.485 1.00 69.19 70 PHE A C 1
ATOM 585 O O . PHE A 1 70 ? -5.638 -5.396 -18.832 1.00 69.19 70 PHE A O 1
ATOM 592 N N . LEU A 1 71 ? -5.812 -3.164 -18.672 1.00 74.44 71 LEU A N 1
ATOM 593 C CA . LEU A 1 71 ? -7.151 -3.090 -19.279 1.00 74.44 71 LEU A CA 1
ATOM 594 C C . LEU A 1 71 ? -7.192 -3.543 -20.750 1.00 74.44 71 LEU A C 1
ATOM 596 O O . LEU A 1 71 ? -8.268 -3.799 -21.285 1.00 74.44 71 LEU A O 1
ATOM 600 N N . ARG A 1 72 ? -6.034 -3.659 -21.409 1.00 77.00 72 ARG A N 1
ATOM 601 C CA . ARG A 1 72 ? -5.891 -4.159 -22.784 1.00 77.00 72 ARG A CA 1
ATOM 602 C C . ARG A 1 72 ? -5.406 -5.613 -22.848 1.00 77.00 72 ARG A C 1
ATOM 604 O O . ARG A 1 72 ? -5.114 -6.097 -23.938 1.00 77.00 72 ARG A O 1
ATOM 611 N N . GLY A 1 73 ? -5.323 -6.306 -21.708 1.00 75.44 73 GLY A N 1
ATOM 612 C CA . GLY A 1 73 ? -4.910 -7.711 -21.626 1.00 75.44 73 GLY A CA 1
ATOM 613 C C . GLY A 1 73 ? -3.398 -7.942 -21.705 1.00 75.44 73 GLY A C 1
ATOM 614 O O . GLY A 1 73 ? -2.966 -9.060 -21.973 1.00 75.44 73 GLY A O 1
ATOM 615 N N . ILE A 1 74 ? -2.585 -6.903 -21.491 1.00 70.69 74 ILE A N 1
ATOM 616 C CA . ILE A 1 74 ? -1.123 -7.003 -21.416 1.00 70.69 74 ILE A CA 1
ATOM 617 C C . ILE A 1 74 ? -0.711 -6.963 -19.941 1.00 70.69 74 ILE A C 1
ATOM 619 O O . ILE A 1 74 ? -0.916 -5.956 -19.267 1.00 70.69 74 ILE A O 1
ATOM 623 N N . TYR A 1 75 ? -0.109 -8.053 -19.459 1.00 69.75 75 TYR A N 1
ATOM 624 C CA . TYR A 1 75 ? 0.231 -8.262 -18.043 1.00 69.75 75 TYR A CA 1
ATOM 625 C C . TYR A 1 75 ? 1.722 -8.065 -17.714 1.00 69.75 75 TYR A C 1
ATOM 627 O O . TYR A 1 75 ? 2.158 -8.423 -16.626 1.00 69.75 75 TYR A O 1
ATOM 635 N N . ASP A 1 76 ? 2.511 -7.511 -18.637 1.00 66.62 76 ASP A N 1
ATOM 636 C CA . ASP A 1 76 ? 3.951 -7.324 -18.437 1.00 66.62 76 ASP A CA 1
ATOM 637 C C . ASP A 1 76 ? 4.247 -6.112 -17.535 1.00 66.62 76 ASP A C 1
ATOM 639 O O . ASP A 1 76 ? 4.124 -4.972 -17.977 1.00 66.62 76 ASP A O 1
ATOM 643 N N . ASP A 1 77 ? 4.589 -6.360 -16.266 1.00 66.94 77 ASP A N 1
ATOM 644 C CA . ASP A 1 77 ? 4.880 -5.353 -15.223 1.00 66.94 77 ASP A CA 1
ATOM 645 C C . ASP A 1 77 ? 6.375 -4.961 -15.136 1.00 66.94 77 ASP A C 1
ATOM 647 O O . ASP A 1 77 ? 6.756 -4.124 -14.319 1.00 66.94 77 ASP A O 1
ATOM 651 N N . SER A 1 78 ? 7.230 -5.488 -16.020 1.00 68.12 78 SER A N 1
ATOM 652 C CA . SER A 1 78 ? 8.700 -5.370 -15.956 1.00 68.12 78 SER A CA 1
ATOM 653 C C . SER A 1 78 ? 9.225 -3.939 -15.736 1.00 68.12 78 SER A C 1
ATOM 655 O O . SER A 1 78 ? 10.225 -3.734 -15.045 1.00 68.12 78 SER A O 1
ATOM 657 N N . GLU A 1 79 ? 8.523 -2.943 -16.277 1.00 67.00 79 GLU A N 1
ATOM 658 C CA . GLU A 1 79 ? 8.846 -1.514 -16.164 1.00 67.00 79 GLU A CA 1
ATOM 659 C C . GLU A 1 79 ? 8.631 -0.967 -14.735 1.00 67.00 79 GLU A C 1
ATOM 661 O O . GLU A 1 79 ? 9.419 -0.157 -14.240 1.00 67.00 79 GLU A O 1
ATOM 666 N N . CYS A 1 80 ? 7.580 -1.418 -14.041 1.00 75.38 80 CYS A N 1
ATOM 667 C CA . CYS A 1 80 ? 7.228 -0.964 -12.693 1.00 75.38 80 CYS A CA 1
ATOM 668 C C . CYS A 1 80 ? 7.787 -1.882 -11.590 1.00 75.38 80 CYS A C 1
ATOM 670 O O . CYS A 1 80 ? 7.962 -1.425 -10.455 1.00 75.38 80 CYS A O 1
ATOM 672 N N . ALA A 1 81 ? 8.160 -3.123 -11.920 1.00 73.06 81 ALA A N 1
ATOM 673 C CA . ALA A 1 81 ? 8.718 -4.117 -11.001 1.00 73.06 81 ALA A CA 1
ATOM 674 C C . ALA A 1 81 ? 9.964 -3.624 -10.243 1.00 73.06 81 ALA A C 1
ATOM 676 O O . ALA A 1 81 ? 10.130 -3.883 -9.050 1.00 73.06 81 ALA A O 1
ATOM 677 N N . SER A 1 82 ? 10.836 -2.858 -10.906 1.00 74.75 82 SER A N 1
ATOM 678 C CA . SER A 1 82 ? 12.047 -2.304 -10.281 1.00 74.75 82 SER A CA 1
ATOM 679 C C . SER A 1 82 ? 11.719 -1.245 -9.222 1.00 74.75 82 SER A C 1
ATOM 681 O O . SER A 1 82 ? 12.327 -1.215 -8.153 1.00 74.75 82 SER A O 1
ATOM 683 N N . LEU A 1 83 ? 10.715 -0.402 -9.488 1.00 74.56 83 LEU A N 1
ATOM 684 C CA . LEU A 1 83 ? 10.214 0.592 -8.533 1.00 74.56 83 LEU A CA 1
ATOM 685 C C . LEU A 1 83 ? 9.481 -0.083 -7.375 1.00 74.56 83 LEU A C 1
ATOM 687 O O . LEU A 1 83 ? 9.666 0.321 -6.229 1.00 74.56 83 LEU A O 1
ATOM 691 N N . LEU A 1 84 ? 8.705 -1.131 -7.665 1.00 70.62 84 LEU A N 1
ATOM 692 C CA . LEU A 1 84 ? 8.057 -1.961 -6.657 1.00 70.62 84 LEU A CA 1
ATOM 693 C C . LEU A 1 84 ? 9.089 -2.609 -5.740 1.00 70.62 84 LEU A C 1
ATOM 695 O O . LEU A 1 84 ? 8.873 -2.633 -4.536 1.00 70.62 84 LEU A O 1
ATOM 699 N N . LYS A 1 85 ? 10.210 -3.097 -6.277 1.00 70.44 85 LYS A N 1
ATOM 700 C CA . LYS A 1 85 ? 11.275 -3.730 -5.495 1.00 70.44 85 LYS A CA 1
ATOM 701 C C . LYS A 1 85 ? 11.932 -2.745 -4.530 1.00 70.44 85 LYS A C 1
ATOM 703 O O . LYS A 1 85 ? 11.956 -3.015 -3.339 1.00 70.44 85 LYS A O 1
ATOM 708 N N . VAL A 1 86 ? 12.351 -1.574 -5.012 1.00 69.62 86 VAL A N 1
ATOM 709 C CA . VAL A 1 86 ? 12.964 -0.530 -4.165 1.00 69.62 86 VAL A CA 1
ATOM 710 C C . VAL A 1 86 ? 11.970 0.015 -3.139 1.00 69.62 86 VAL A C 1
ATOM 712 O O . VAL A 1 86 ? 12.317 0.242 -1.983 1.00 69.62 86 VAL A O 1
ATOM 715 N N . TYR A 1 87 ? 10.713 0.204 -3.542 1.00 67.75 87 TYR A N 1
ATOM 716 C CA . TYR A 1 87 ? 9.641 0.544 -2.613 1.00 67.75 87 TYR A CA 1
ATOM 717 C C . TYR A 1 87 ? 9.447 -0.564 -1.574 1.00 67.75 87 TYR A C 1
ATOM 719 O O . TYR A 1 87 ? 9.371 -0.273 -0.389 1.00 67.75 87 TYR A O 1
ATOM 727 N N . THR A 1 88 ? 9.436 -1.829 -1.990 1.00 65.38 88 THR A N 1
ATOM 728 C CA . THR A 1 88 ? 9.307 -2.975 -1.087 1.00 65.38 88 THR A CA 1
ATOM 729 C C . THR A 1 88 ? 10.486 -3.036 -0.131 1.00 65.38 88 THR A C 1
ATOM 731 O O . THR A 1 88 ? 10.246 -3.219 1.042 1.00 65.38 88 THR A O 1
ATOM 734 N N . GLU A 1 89 ? 11.723 -2.792 -0.558 1.00 66.50 89 GLU A N 1
ATOM 735 C CA . GLU A 1 89 ? 12.904 -2.732 0.321 1.00 66.50 89 GLU A CA 1
ATOM 736 C C . GLU A 1 89 ? 12.877 -1.547 1.295 1.00 66.50 89 GLU A C 1
ATOM 738 O O . GLU A 1 89 ? 13.417 -1.635 2.391 1.00 66.50 89 GLU A O 1
ATOM 743 N N . CYS A 1 90 ? 12.237 -0.438 0.921 1.00 67.56 90 CYS A N 1
ATOM 744 C CA . CYS A 1 90 ? 12.041 0.707 1.814 1.00 67.56 90 CYS A CA 1
ATOM 745 C C . CYS A 1 90 ? 10.993 0.419 2.905 1.00 67.56 90 CYS A C 1
ATOM 747 O O . CYS A 1 90 ? 10.994 1.038 3.968 1.00 67.56 90 CYS A O 1
ATOM 749 N N . VAL A 1 91 ? 10.074 -0.501 2.618 1.00 60.66 91 VAL A N 1
ATOM 750 C CA . VAL A 1 91 ? 8.893 -0.797 3.434 1.00 60.66 91 VAL A CA 1
ATOM 751 C C . VAL A 1 91 ? 9.007 -2.149 4.166 1.00 60.66 91 VAL A C 1
ATOM 753 O O . VAL A 1 91 ? 8.282 -2.380 5.137 1.00 60.66 91 VAL A O 1
ATOM 756 N N . ALA A 1 92 ? 9.886 -3.033 3.692 1.00 52.25 92 ALA A N 1
ATOM 757 C CA . ALA A 1 92 ? 10.249 -4.334 4.255 1.00 52.25 92 ALA A CA 1
ATOM 758 C C . ALA A 1 92 ? 11.373 -4.216 5.283 1.00 52.25 92 ALA A C 1
ATOM 760 O O . ALA A 1 92 ? 11.959 -3.128 5.404 1.00 52.25 92 ALA A O 1
#

Organism: NCBI:txid395501

Radius of gyration: 15.18 Å; chains: 1; bounding box: 42×20×37 Å

Sequence (92 aa):
MNSIAETCNNLKREYDGCFKLWFSEKFLKGDLDDSMCSNHFKLYNQCLQACKELKTKYDRCFNNWFSEKFLRGIYDDSECASLLKVYTECVA